Protein AF-A0A543KM16-F1 (afdb_monomer)

Structure (mmCIF, N/CA/C/O backbone):
data_AF-A0A543KM16-F1
#
_entry.id   AF-A0A543KM16-F1
#
loop_
_atom_site.group_PDB
_atom_site.id
_atom_site.type_symbol
_atom_site.label_atom_id
_atom_site.label_alt_id
_atom_site.label_comp_id
_atom_site.label_asym_id
_atom_site.label_entity_id
_atom_site.label_seq_id
_atom_site.pdbx_PDB_ins_code
_atom_site.Cartn_x
_atom_site.Cartn_y
_atom_site.Cartn_z
_atom_site.occupancy
_atom_site.B_iso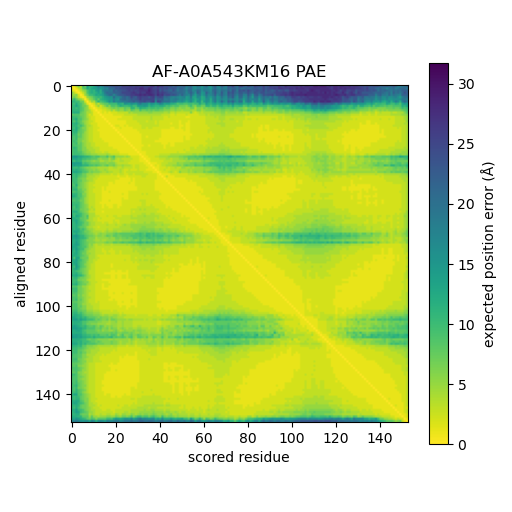_or_equiv
_atom_site.auth_seq_id
_atom_site.auth_comp_id
_atom_site.auth_asym_id
_atom_site.auth_atom_id
_atom_site.pdbx_PDB_mod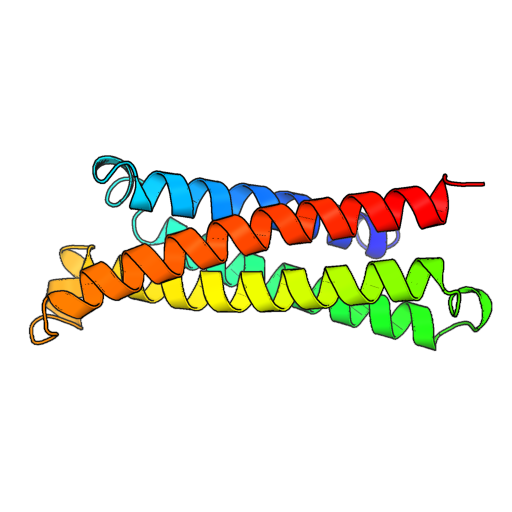el_num
ATOM 1 N N . MET A 1 1 ? 6.506 -21.273 -16.617 1.00 45.53 1 MET A N 1
ATOM 2 C CA . MET A 1 1 ? 5.262 -21.222 -17.417 1.00 45.53 1 MET A CA 1
ATOM 3 C C . MET A 1 1 ? 4.123 -21.792 -16.592 1.00 45.53 1 MET A C 1
ATOM 5 O O . MET A 1 1 ? 4.341 -22.779 -15.901 1.00 45.53 1 MET A O 1
ATOM 9 N N . VAL A 1 2 ? 2.937 -21.194 -16.660 1.00 41.19 2 VAL A N 1
ATOM 10 C CA . VAL A 1 2 ? 1.682 -21.761 -16.137 1.00 41.19 2 VAL A CA 1
ATOM 11 C C . VAL A 1 2 ? 0.722 -21.779 -17.317 1.00 41.19 2 VAL A C 1
ATOM 13 O O . VAL A 1 2 ? 0.569 -20.762 -17.986 1.00 41.19 2 VAL A O 1
ATOM 16 N N . MET A 1 3 ? 0.133 -22.938 -17.619 1.00 47.94 3 MET A N 1
ATOM 17 C CA . MET A 1 3 ? -0.806 -23.101 -18.741 1.00 47.94 3 MET A CA 1
ATOM 18 C C . MET A 1 3 ? -0.271 -22.620 -20.109 1.00 47.94 3 MET A C 1
ATOM 20 O O . MET A 1 3 ? -1.010 -22.048 -20.900 1.00 47.94 3 MET A O 1
ATOM 24 N N . GLY A 1 4 ? 1.020 -22.826 -20.396 1.00 41.28 4 GLY A N 1
ATOM 25 C CA . GLY A 1 4 ? 1.603 -22.505 -21.711 1.00 41.28 4 GLY A CA 1
ATOM 26 C C . GLY A 1 4 ? 1.819 -21.014 -22.000 1.00 41.28 4 GLY A C 1
ATOM 27 O O . GLY A 1 4 ? 2.305 -20.679 -23.075 1.00 41.28 4 GLY A O 1
ATOM 28 N N . LEU A 1 5 ? 1.522 -20.126 -21.047 1.00 45.97 5 LEU A N 1
ATOM 29 C CA . LEU A 1 5 ? 1.904 -18.717 -21.110 1.00 45.97 5 LEU A CA 1
ATOM 30 C C . LEU A 1 5 ? 3.227 -18.504 -20.352 1.00 45.97 5 LEU A C 1
ATOM 32 O O . LEU A 1 5 ? 3.486 -19.206 -19.352 1.00 45.97 5 LEU A O 1
ATOM 36 N N . PRO A 1 6 ? 4.079 -17.544 -20.777 1.00 58.31 6 PRO A N 1
ATOM 37 C CA . PRO A 1 6 ? 5.184 -17.094 -19.940 1.00 58.31 6 PRO A CA 1
ATOM 38 C C . PRO A 1 6 ? 4.599 -16.751 -18.567 1.00 58.31 6 PRO A C 1
ATOM 40 O O . PRO A 1 6 ? 3.492 -16.233 -18.475 1.00 58.31 6 PRO A O 1
ATOM 43 N N . LEU A 1 7 ? 5.284 -17.084 -17.473 1.00 57.28 7 LEU A N 1
ATOM 44 C CA . LEU A 1 7 ? 4.751 -16.793 -16.130 1.00 57.28 7 LEU A CA 1
ATOM 45 C C . LEU A 1 7 ? 4.510 -15.277 -15.937 1.00 57.28 7 LEU A C 1
ATOM 47 O O . LEU A 1 7 ? 3.671 -14.858 -15.142 1.00 57.28 7 LEU A O 1
ATOM 51 N N . HIS A 1 8 ? 5.258 -14.488 -16.713 1.00 62.94 8 HIS A N 1
ATOM 52 C CA . HIS A 1 8 ? 5.454 -13.056 -16.590 1.00 62.94 8 HIS A CA 1
ATOM 53 C C . HIS A 1 8 ? 4.174 -12.211 -16.773 1.00 62.94 8 HIS A C 1
ATOM 55 O O . HIS A 1 8 ? 3.872 -11.437 -15.868 1.00 62.94 8 HIS A O 1
ATOM 61 N N . PRO A 1 9 ? 3.326 -12.368 -17.819 1.00 68.12 9 PRO A N 1
ATOM 62 C CA . PRO A 1 9 ? 2.122 -11.549 -17.942 1.00 68.12 9 PRO A CA 1
ATOM 63 C C . PRO A 1 9 ? 1.127 -11.819 -16.816 1.00 68.12 9 PRO A C 1
ATOM 65 O O . PRO A 1 9 ? 0.522 -10.885 -16.304 1.00 68.12 9 PRO A O 1
ATOM 68 N N . LEU A 1 10 ? 0.960 -13.075 -16.396 1.00 70.44 10 LEU A N 1
ATOM 69 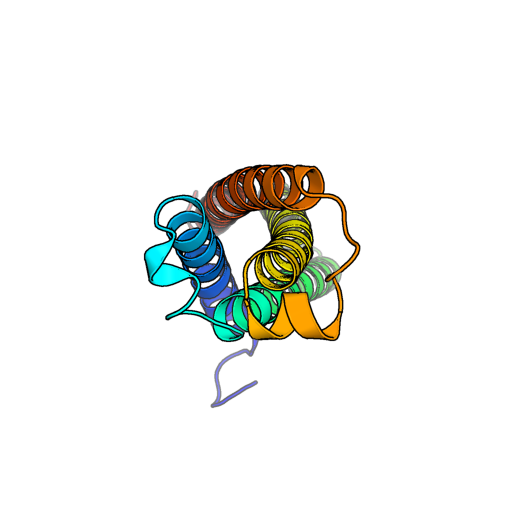C CA . LEU A 1 10 ? -0.040 -13.411 -15.383 1.00 70.44 10 LEU A CA 1
ATOM 70 C C . LEU A 1 10 ? 0.338 -12.849 -14.003 1.00 70.44 10 LEU A C 1
ATOM 72 O O . LEU A 1 10 ? -0.537 -12.353 -13.294 1.00 70.44 10 LEU A O 1
ATOM 76 N N . ALA A 1 11 ? 1.632 -12.864 -13.660 1.00 75.06 11 ALA A N 1
ATOM 77 C CA . ALA A 1 11 ? 2.149 -12.238 -12.445 1.00 75.06 11 ALA A CA 1
ATOM 78 C C . ALA A 1 11 ? 1.882 -10.724 -12.435 1.00 75.06 11 ALA A C 1
ATOM 80 O O . ALA A 1 11 ? 1.304 -10.215 -11.477 1.00 75.06 11 ALA A O 1
ATOM 81 N N . VAL A 1 12 ? 2.188 -10.031 -13.537 1.00 81.38 12 VAL A N 1
ATOM 82 C CA . VAL A 1 12 ? 1.976 -8.580 -13.666 1.00 81.38 12 VAL A CA 1
ATOM 83 C C . VAL A 1 12 ? 0.489 -8.211 -13.619 1.00 81.38 12 VAL A C 1
ATOM 85 O O . VAL A 1 12 ? 0.106 -7.298 -12.891 1.00 81.38 12 VAL A O 1
ATOM 88 N N . HIS A 1 13 ? -0.386 -8.939 -14.323 1.00 86.81 13 HIS A N 1
ATOM 89 C CA . HIS A 1 13 ? -1.831 -8.670 -14.280 1.00 86.81 13 HIS A CA 1
ATOM 90 C C . HIS A 1 13 ? -2.399 -8.869 -12.873 1.00 86.81 13 HIS A C 1
ATOM 92 O O . HIS A 1 13 ? -3.222 -8.074 -12.415 1.00 86.81 13 HIS A O 1
ATOM 98 N N . PHE A 1 14 ? -1.951 -9.914 -12.172 1.00 90.31 14 PHE A N 1
ATOM 99 C CA . PHE A 1 14 ? -2.372 -10.151 -10.799 1.00 90.31 14 PHE A CA 1
ATOM 100 C C . PHE A 1 14 ? -1.853 -9.064 -9.849 1.00 90.31 14 PHE A C 1
ATOM 102 O O . PHE A 1 14 ? -2.612 -8.598 -9.000 1.00 90.31 14 PHE A O 1
ATOM 109 N N . ALA A 1 15 ? -0.611 -8.608 -10.035 1.00 93.25 15 ALA A N 1
ATOM 110 C CA . ALA A 1 15 ? -0.010 -7.514 -9.279 1.00 93.25 15 ALA A CA 1
ATOM 111 C C . ALA A 1 15 ? -0.780 -6.201 -9.444 1.00 93.25 15 ALA A C 1
ATOM 113 O O . ALA A 1 15 ? -1.148 -5.579 -8.448 1.00 93.25 15 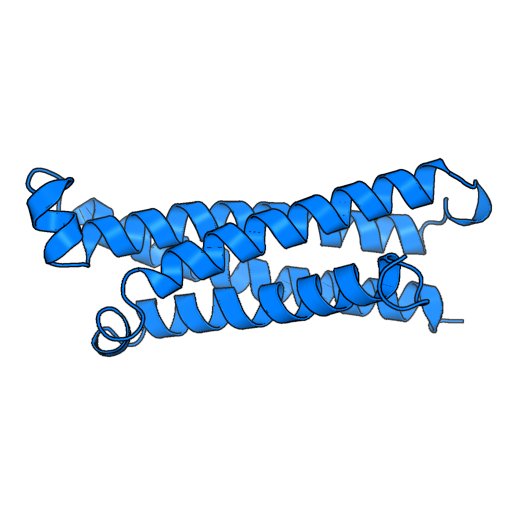ALA A O 1
ATOM 114 N N . VAL A 1 16 ? -1.112 -5.819 -10.680 1.00 94.38 16 VAL A N 1
ATOM 115 C CA . VAL A 1 16 ? -1.919 -4.618 -10.941 1.00 94.38 16 VAL A CA 1
ATOM 116 C C . VAL A 1 16 ? -3.316 -4.766 -10.336 1.00 94.38 16 VAL A C 1
ATOM 118 O O . VAL A 1 16 ? -3.793 -3.855 -9.663 1.00 94.38 16 VAL A O 1
ATOM 121 N N . ALA A 1 17 ? -3.971 -5.919 -10.500 1.00 96.62 17 ALA A N 1
ATOM 122 C CA . ALA A 1 17 ? -5.301 -6.146 -9.939 1.00 96.62 17 ALA A CA 1
ATOM 123 C C . ALA A 1 17 ? -5.306 -6.044 -8.404 1.00 96.62 17 ALA A C 1
ATOM 125 O O . ALA A 1 17 ? -6.133 -5.329 -7.831 1.00 96.62 17 ALA A O 1
ATOM 126 N N . VAL A 1 18 ? -4.374 -6.714 -7.721 1.00 96.38 18 VAL A N 1
ATOM 127 C CA . VAL A 1 18 ? -4.303 -6.683 -6.254 1.00 96.38 18 VAL A CA 1
ATOM 128 C C . VAL A 1 18 ? -3.842 -5.319 -5.733 1.00 96.38 18 VAL A C 1
ATOM 130 O O . VAL A 1 18 ? -4.386 -4.847 -4.733 1.00 96.38 18 VAL A O 1
ATOM 133 N N . GLY A 1 19 ? -2.933 -4.649 -6.451 1.00 97.38 19 GLY A N 1
ATOM 134 C CA . GLY A 1 19 ? -2.480 -3.281 -6.186 1.00 97.38 19 GLY A CA 1
ATOM 135 C C . GLY A 1 19 ? -3.584 -2.228 -6.311 1.00 97.38 19 GLY A C 1
ATOM 136 O O . GLY A 1 19 ? -3.460 -1.155 -5.734 1.00 97.38 19 GLY A O 1
ATOM 137 N N . MET A 1 20 ? -4.703 -2.544 -6.973 1.00 98.19 20 MET A N 1
ATOM 138 C CA . MET A 1 20 ? -5.906 -1.700 -6.993 1.00 98.19 20 MET A CA 1
ATOM 139 C C . MET A 1 20 ? -6.948 -2.138 -5.957 1.00 98.19 20 MET A C 1
ATOM 141 O O . MET A 1 20 ? -7.485 -1.319 -5.210 1.00 98.19 20 MET A O 1
ATOM 145 N N . VAL A 1 21 ? -7.246 -3.436 -5.879 1.00 98.38 21 VAL A N 1
ATOM 146 C CA . VAL A 1 21 ? -8.353 -3.947 -5.054 1.00 98.38 21 VAL A CA 1
ATOM 147 C C . VAL A 1 21 ? -8.044 -3.858 -3.557 1.00 98.38 21 VAL A C 1
ATOM 149 O O . VAL A 1 21 ? -8.907 -3.440 -2.782 1.00 98.38 21 VAL A O 1
ATOM 152 N N . ALA A 1 22 ? -6.827 -4.212 -3.130 1.00 98.25 22 ALA A N 1
ATOM 153 C CA . ALA A 1 22 ? -6.442 -4.188 -1.718 1.00 98.25 22 ALA A CA 1
ATOM 154 C C . ALA A 1 22 ? -6.510 -2.778 -1.093 1.00 98.25 22 ALA A C 1
ATOM 156 O O . ALA A 1 22 ? -7.177 -2.627 -0.062 1.00 98.25 22 ALA A O 1
ATOM 157 N N . PRO A 1 23 ? -5.903 -1.727 -1.682 1.00 98.62 23 PRO A N 1
ATOM 158 C CA . PRO A 1 23 ? -6.011 -0.381 -1.125 1.00 98.62 23 PRO A CA 1
ATOM 159 C C . PRO A 1 23 ? -7.423 0.206 -1.207 1.00 9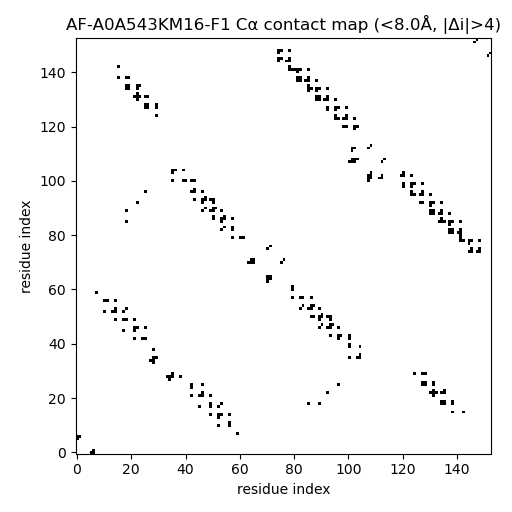8.62 23 PRO A C 1
ATOM 161 O O . PRO A 1 23 ? -7.828 0.903 -0.278 1.00 98.62 23 PRO A O 1
ATOM 164 N N . VAL A 1 24 ? -8.221 -0.103 -2.237 1.00 98.62 24 VAL A N 1
ATOM 165 C CA . VAL A 1 24 ? -9.636 0.316 -2.272 1.00 98.62 24 VAL A CA 1
ATOM 166 C C . VAL A 1 24 ? -10.416 -0.317 -1.122 1.00 98.62 24 VAL A C 1
ATOM 168 O O . VAL A 1 24 ? -11.131 0.385 -0.407 1.00 98.62 24 VAL A O 1
ATOM 171 N N . ALA A 1 25 ? -10.248 -1.620 -0.882 1.00 98.12 25 ALA A N 1
ATOM 172 C CA . ALA A 1 25 ? -10.878 -2.295 0.251 1.00 98.12 25 ALA A CA 1
ATOM 173 C C . ALA A 1 25 ? -10.436 -1.686 1.594 1.00 98.12 25 ALA A C 1
ATOM 175 O O . ALA A 1 25 ? -11.264 -1.488 2.487 1.00 98.12 25 ALA A O 1
ATOM 176 N N . ALA A 1 26 ? -9.154 -1.334 1.723 1.00 98.19 26 ALA A N 1
ATOM 177 C CA . ALA A 1 26 ? -8.615 -0.663 2.900 1.00 98.19 26 ALA A CA 1
ATOM 178 C C . ALA A 1 26 ? -9.222 0.736 3.105 1.00 98.19 26 ALA A C 1
ATOM 180 O O . ALA A 1 26 ? -9.653 1.054 4.214 1.00 98.19 26 ALA A O 1
ATOM 181 N N . LEU A 1 27 ? -9.344 1.546 2.048 1.00 98.25 27 LEU A N 1
ATOM 182 C CA . LEU A 1 27 ? -10.001 2.857 2.105 1.00 98.25 27 LEU A CA 1
ATOM 183 C C . LEU A 1 27 ? -11.472 2.737 2.489 1.00 98.25 27 LEU A C 1
ATOM 185 O O . LEU A 1 27 ? -11.935 3.454 3.374 1.00 98.25 27 LEU A O 1
ATOM 189 N N . VAL A 1 28 ? -12.198 1.791 1.890 1.00 97.62 28 VAL A N 1
ATOM 190 C CA . VAL A 1 28 ? -13.589 1.501 2.255 1.00 97.62 28 VAL A CA 1
ATOM 191 C C . VAL A 1 28 ? -13.688 1.128 3.734 1.00 97.62 28 VAL A C 1
ATOM 193 O O . VAL A 1 28 ? -14.560 1.639 4.432 1.00 97.62 28 VAL A O 1
ATOM 196 N N . ALA A 1 29 ? -12.777 0.303 4.251 1.00 96.25 29 ALA A N 1
ATOM 197 C CA . ALA A 1 29 ? -12.756 -0.060 5.665 1.00 96.25 29 ALA A CA 1
ATOM 198 C C . ALA A 1 29 ? -12.448 1.132 6.585 1.00 96.25 29 ALA A C 1
ATOM 200 O O . ALA A 1 29 ? -13.018 1.227 7.676 1.00 96.25 29 ALA A O 1
ATOM 201 N N . VAL A 1 30 ? -11.570 2.052 6.174 1.00 96.19 30 VAL A N 1
ATOM 202 C CA . VAL A 1 30 ? -11.277 3.274 6.936 1.00 96.19 30 VAL A C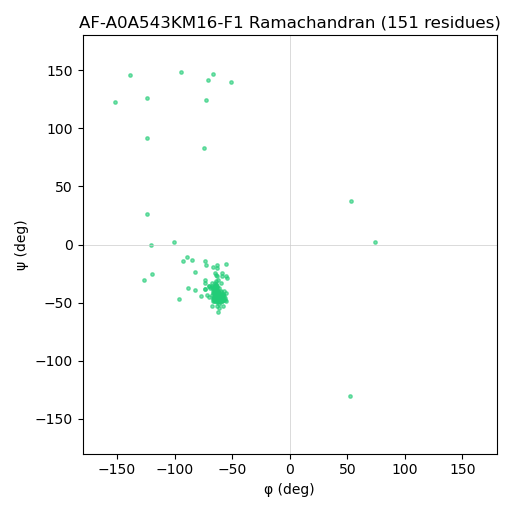A 1
ATOM 203 C C . VAL A 1 30 ? -12.499 4.192 6.960 1.00 96.19 30 VAL A C 1
ATOM 205 O O . VAL A 1 30 ? -12.947 4.547 8.052 1.00 96.19 30 VAL A O 1
ATOM 208 N N . LEU A 1 31 ? -13.058 4.512 5.791 1.00 96.44 31 LEU A N 1
ATOM 209 C CA . LEU A 1 31 ? -14.132 5.495 5.608 1.00 96.44 31 LEU A CA 1
ATOM 210 C C . LEU A 1 31 ? -15.498 4.995 6.090 1.00 96.44 31 LEU A C 1
ATOM 212 O O . LEU A 1 31 ? -16.312 5.782 6.567 1.00 96.44 31 LEU A O 1
ATOM 216 N N . LEU A 1 32 ? -15.766 3.692 5.974 1.00 95.62 32 LEU A N 1
ATOM 217 C CA . LEU A 1 32 ? -17.072 3.096 6.243 1.00 95.62 32 LEU A CA 1
ATOM 218 C C . LEU A 1 32 ? -16.940 1.977 7.294 1.00 95.62 32 LEU A C 1
ATOM 220 O O . LEU A 1 32 ? -16.774 0.805 6.943 1.00 95.62 32 LEU A O 1
ATOM 224 N N . PRO A 1 33 ? -17.094 2.290 8.599 1.00 87.50 33 PRO A N 1
ATOM 225 C CA . PRO A 1 33 ? -16.887 1.334 9.691 1.00 87.50 33 PRO A CA 1
ATOM 226 C C . PRO A 1 33 ? -17.709 0.045 9.573 1.00 87.50 33 PRO A C 1
ATOM 228 O O . PRO A 1 33 ? -17.253 -1.014 10.001 1.00 87.50 33 PRO A O 1
ATOM 231 N N . ARG A 1 34 ? -18.889 0.114 8.938 1.00 91.38 34 ARG A N 1
ATOM 232 C CA . ARG A 1 34 ? -19.761 -1.043 8.675 1.00 91.38 34 ARG A CA 1
ATOM 233 C C . ARG A 1 34 ? -19.097 -2.143 7.842 1.00 91.38 34 ARG A C 1
ATOM 235 O O . ARG A 1 34 ? -19.466 -3.302 7.975 1.00 91.38 34 ARG A O 1
ATOM 242 N N . PHE A 1 35 ? -18.123 -1.803 6.997 1.00 91.00 35 PHE A N 1
ATOM 243 C CA . PHE A 1 35 ? -17.413 -2.784 6.174 1.00 91.00 35 PHE A CA 1
ATOM 244 C C . PHE A 1 35 ? -16.250 -3.452 6.907 1.00 91.00 35 PHE A C 1
ATOM 246 O O . PHE A 1 35 ? -15.782 -4.491 6.454 1.00 91.00 35 PHE A O 1
ATOM 253 N N . ARG A 1 36 ? -15.809 -2.931 8.061 1.00 89.81 36 ARG A N 1
ATOM 254 C CA . ARG A 1 36 ? -14.720 -3.543 8.846 1.00 89.81 36 ARG A CA 1
ATOM 255 C C . ARG A 1 36 ? -15.098 -4.935 9.346 1.00 89.81 36 ARG A C 1
ATOM 257 O O . ARG A 1 36 ? -14.275 -5.843 9.325 1.00 89.81 36 ARG A O 1
ATOM 264 N N . THR A 1 37 ? -16.345 -5.109 9.779 1.00 85.44 37 THR A N 1
ATOM 265 C CA . THR A 1 37 ? -16.873 -6.403 10.233 1.00 85.44 37 THR A CA 1
ATOM 266 C C . THR A 1 37 ? -17.133 -7.353 9.071 1.00 85.44 37 THR A C 1
ATOM 268 O O . THR A 1 37 ? -16.841 -8.536 9.204 1.00 85.44 37 THR A O 1
ATOM 271 N N . TRP A 1 38 ? -17.634 -6.841 7.941 1.00 90.94 38 TRP A N 1
ATOM 272 C CA . TRP A 1 38 ? -17.886 -7.640 6.739 1.00 90.94 38 TRP A CA 1
ATOM 273 C C . TRP A 1 38 ? -16.591 -8.162 6.105 1.00 90.94 38 TRP A C 1
ATOM 275 O O . TRP A 1 38 ? -16.491 -9.348 5.813 1.00 90.94 38 TRP A O 1
ATOM 285 N N . LEU A 1 39 ? -15.576 -7.302 5.959 1.00 91.44 39 LEU A N 1
ATOM 286 C CA . LEU A 1 39 ? -14.256 -7.700 5.465 1.00 91.44 39 LEU A CA 1
ATOM 287 C C . LEU A 1 39 ? -13.505 -8.567 6.483 1.00 91.44 39 LEU A C 1
ATOM 289 O O . LEU A 1 39 ? -12.785 -9.486 6.098 1.00 91.44 39 LEU A O 1
ATOM 293 N N . GLY A 1 40 ? -13.660 -8.288 7.781 1.00 92.38 40 GLY A N 1
ATOM 294 C CA . GLY A 1 40 ? -13.092 -9.092 8.859 1.00 92.38 40 GLY A CA 1
ATOM 295 C C . GLY A 1 40 ? -11.588 -9.330 8.692 1.00 92.38 40 GLY A C 1
ATOM 296 O O . GLY A 1 40 ? -10.822 -8.396 8.467 1.00 92.38 40 GLY A O 1
ATOM 297 N N . TRP A 1 41 ? -11.162 -10.591 8.815 1.00 95.44 41 TRP A N 1
ATOM 298 C CA . TRP A 1 41 ? -9.769 -11.007 8.591 1.00 95.44 41 TRP A CA 1
ATOM 299 C C . TRP A 1 41 ? -9.372 -11.019 7.103 1.00 95.44 41 TRP A C 1
ATOM 301 O O . TRP A 1 41 ? -8.185 -11.059 6.788 1.00 95.44 41 TRP A O 1
ATOM 311 N N . GLY A 1 42 ? -10.345 -10.944 6.190 1.00 97.12 42 GLY A N 1
ATOM 312 C CA . GLY A 1 42 ? -10.111 -10.902 4.750 1.00 97.12 42 GLY A CA 1
ATOM 313 C C . GLY A 1 42 ? -9.373 -9.639 4.306 1.00 97.12 42 GLY A C 1
ATOM 314 O O . GLY A 1 42 ? -8.539 -9.724 3.415 1.00 97.12 42 GLY A O 1
ATOM 315 N N . LEU A 1 43 ? -9.596 -8.490 4.961 1.00 96.88 43 LEU A N 1
ATOM 316 C CA . LEU A 1 43 ? -8.862 -7.254 4.656 1.00 96.88 43 LEU A CA 1
ATOM 317 C C . LEU A 1 43 ? -7.346 -7.380 4.899 1.00 96.88 43 LEU A C 1
ATOM 319 O O . LEU A 1 43 ? -6.588 -7.162 3.954 1.00 96.88 43 LEU A O 1
ATOM 323 N N . PRO A 1 44 ? -6.867 -7.716 6.116 1.00 97.88 44 PRO A N 1
ATOM 324 C CA . PRO A 1 44 ? -5.433 -7.865 6.335 1.00 97.88 44 PRO A CA 1
ATOM 325 C C . PRO A 1 44 ? -4.838 -9.016 5.516 1.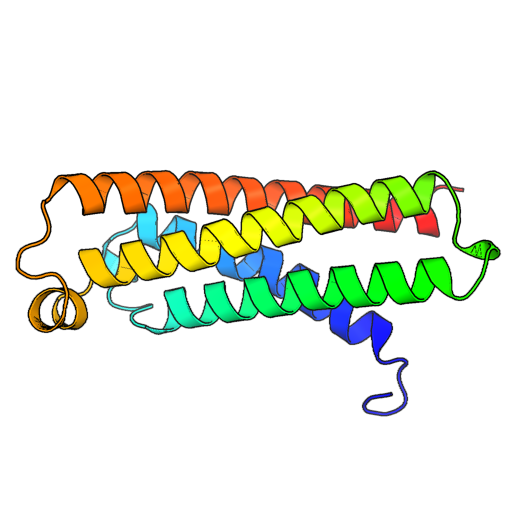00 97.88 44 PRO A C 1
ATOM 327 O O . PRO A 1 44 ? -3.724 -8.875 5.026 1.00 97.88 44 PRO A O 1
ATOM 330 N N . ALA A 1 45 ? -5.571 -10.114 5.297 1.00 98.19 45 ALA A N 1
ATOM 331 C CA . ALA A 1 45 ? -5.102 -11.198 4.432 1.00 98.19 45 ALA A CA 1
ATOM 332 C C . ALA A 1 45 ? -4.905 -10.738 2.978 1.00 98.19 45 ALA A C 1
ATOM 334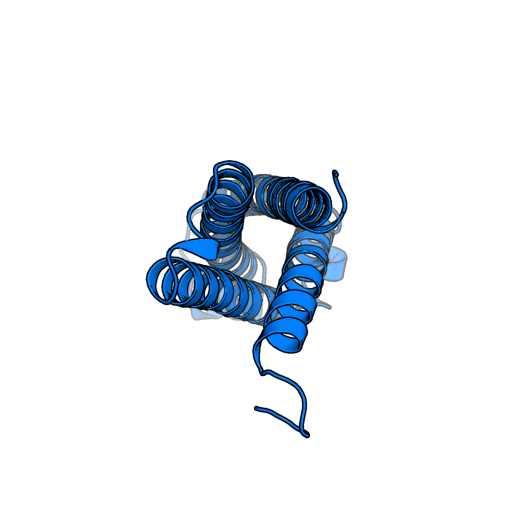 O O . ALA A 1 45 ? -3.866 -11.018 2.385 1.00 98.19 45 ALA A O 1
ATOM 335 N N . LEU A 1 46 ? -5.863 -9.988 2.426 1.00 98.25 46 LEU A N 1
ATOM 336 C CA . LEU A 1 46 ? -5.776 -9.413 1.084 1.00 98.25 46 LEU A CA 1
ATOM 337 C C . LEU A 1 46 ? -4.613 -8.422 0.967 1.00 98.25 46 LEU A C 1
ATOM 339 O O . LEU A 1 46 ? -3.880 -8.464 -0.014 1.00 98.25 46 LEU A O 1
ATOM 343 N N . ALA A 1 47 ? -4.423 -7.552 1.962 1.00 98.44 47 ALA A N 1
ATOM 344 C CA . ALA A 1 47 ? -3.335 -6.579 1.954 1.00 98.44 47 ALA A CA 1
ATOM 345 C C . ALA A 1 47 ? -1.955 -7.255 2.040 1.00 98.44 47 ALA A C 1
ATOM 347 O O . ALA A 1 47 ? -1.051 -6.893 1.292 1.00 98.44 47 ALA A O 1
ATOM 348 N N . VAL A 1 48 ? -1.803 -8.279 2.891 1.00 98.69 48 VAL A N 1
ATOM 349 C CA . VAL A 1 48 ? -0.570 -9.082 2.988 1.00 98.69 48 VAL A CA 1
ATOM 350 C C . VAL A 1 48 ? -0.293 -9.830 1.688 1.00 98.69 48 VAL A C 1
ATOM 352 O O . VAL A 1 48 ? 0.832 -9.794 1.196 1.00 98.69 48 VAL A O 1
ATOM 355 N N . LEU A 1 49 ? -1.311 -10.462 1.098 1.00 97.81 49 LEU A N 1
ATOM 356 C CA . LEU A 1 49 ? -1.174 -11.109 -0.205 1.00 97.81 49 LEU A CA 1
ATOM 357 C C . LEU A 1 49 ? -0.752 -10.097 -1.277 1.00 97.81 49 LEU A C 1
ATOM 359 O O . LEU A 1 49 ? 0.162 -10.376 -2.045 1.00 97.81 49 LEU A O 1
ATOM 363 N N . GLY A 1 50 ? -1.372 -8.915 -1.293 1.00 97.56 50 GLY A N 1
ATOM 364 C CA . GLY A 1 50 ? -1.018 -7.831 -2.204 1.00 97.56 50 GLY A CA 1
ATOM 365 C C . GLY A 1 50 ? 0.439 -7.402 -2.072 1.00 97.56 50 GLY A C 1
ATOM 366 O O . GLY A 1 50 ? 1.140 -7.341 -3.075 1.00 97.56 50 GLY A O 1
ATOM 367 N N . ALA A 1 51 ? 0.927 -7.192 -0.848 1.00 98.44 51 ALA A N 1
ATOM 368 C CA . ALA A 1 51 ? 2.330 -6.858 -0.605 1.00 98.44 51 ALA A CA 1
ATOM 369 C C . ALA A 1 51 ? 3.290 -7.933 -1.134 1.00 98.44 51 ALA A C 1
ATOM 371 O O . ALA A 1 51 ? 4.264 -7.605 -1.808 1.00 98.44 51 ALA A O 1
ATOM 372 N N . ILE A 1 52 ? 2.996 -9.213 -0.876 1.00 97.75 52 ILE A N 1
ATOM 373 C CA . ILE A 1 52 ? 3.810 -10.335 -1.363 1.00 97.75 52 ILE A CA 1
ATOM 374 C C . ILE A 1 52 ? 3.851 -10.337 -2.892 1.00 97.75 52 ILE A C 1
ATOM 376 O O . ILE A 1 52 ? 4.926 -10.405 -3.477 1.00 97.75 52 ILE A O 1
ATOM 380 N N . VAL A 1 53 ? 2.692 -10.236 -3.543 1.00 96.06 53 VAL A N 1
ATOM 381 C CA . VAL A 1 53 ? 2.588 -10.269 -5.008 1.00 96.06 53 VAL A CA 1
ATOM 382 C C . VAL A 1 53 ? 3.321 -9.090 -5.641 1.00 96.06 53 VAL A C 1
ATOM 384 O O . VAL A 1 53 ? 4.075 -9.294 -6.590 1.00 96.06 53 VAL A O 1
ATOM 387 N N . LEU A 1 54 ? 3.140 -7.874 -5.116 1.00 96.44 54 LEU A N 1
ATOM 388 C CA . LEU A 1 54 ? 3.818 -6.683 -5.630 1.00 96.44 54 LEU A CA 1
ATOM 389 C C . LEU A 1 54 ? 5.341 -6.820 -5.504 1.00 96.44 54 LEU A C 1
ATOM 391 O O . LEU A 1 54 ? 6.048 -6.613 -6.484 1.00 96.44 54 LEU A O 1
ATOM 395 N N . ARG A 1 55 ? 5.856 -7.245 -4.342 1.00 97.19 55 ARG A N 1
ATOM 396 C CA . ARG A 1 55 ? 7.304 -7.429 -4.136 1.00 97.19 55 ARG A CA 1
ATOM 397 C C . ARG A 1 55 ? 7.891 -8.549 -4.991 1.00 97.19 55 ARG A C 1
ATOM 399 O O . ARG A 1 55 ? 8.971 -8.370 -5.534 1.00 97.19 55 ARG A O 1
ATOM 406 N N . LEU A 1 56 ? 7.180 -9.666 -5.155 1.00 94.56 56 LEU A N 1
ATOM 407 C CA . LEU A 1 56 ? 7.609 -10.729 -6.068 1.00 94.56 56 LEU A CA 1
ATOM 408 C C . LEU A 1 56 ? 7.651 -10.247 -7.519 1.00 94.56 56 LEU A C 1
ATOM 410 O O . LEU A 1 56 ? 8.544 -10.637 -8.258 1.00 94.56 56 LEU A O 1
ATOM 414 N N . THR A 1 57 ? 6.706 -9.395 -7.919 1.00 92.62 57 THR A N 1
ATOM 415 C CA . THR A 1 57 ? 6.670 -8.838 -9.278 1.00 92.62 57 THR A CA 1
ATOM 416 C C . THR A 1 57 ? 7.862 -7.925 -9.534 1.00 92.62 57 THR A C 1
ATOM 418 O O . THR A 1 57 ? 8.471 -8.055 -10.586 1.00 92.62 57 THR A O 1
ATOM 421 N N . VAL A 1 58 ? 8.240 -7.086 -8.560 1.00 93.75 58 VAL A N 1
ATOM 422 C CA . VAL A 1 58 ? 9.475 -6.282 -8.624 1.00 93.75 58 VAL A CA 1
ATOM 423 C C . VAL A 1 58 ? 10.689 -7.193 -8.785 1.00 93.75 58 VAL A C 1
ATOM 425 O O . VAL A 1 58 ? 11.394 -7.083 -9.773 1.00 93.75 58 VAL A O 1
ATOM 428 N N . SER A 1 59 ? 10.853 -8.196 -7.915 1.00 92.81 59 SER A N 1
ATOM 429 C CA . SER A 1 59 ? 11.999 -9.112 -8.009 1.00 92.81 59 SER A CA 1
ATOM 430 C C . SER A 1 59 ? 12.070 -9.883 -9.331 1.00 92.81 59 SER A C 1
ATOM 432 O O . SER A 1 59 ? 13.158 -10.201 -9.796 1.00 92.81 59 SER A O 1
ATOM 434 N N . PHE A 1 60 ? 10.928 -10.219 -9.937 1.00 88.88 60 PHE A N 1
ATOM 435 C CA . PHE A 1 60 ? 10.911 -10.831 -11.266 1.00 88.88 60 PHE A CA 1
ATOM 436 C C . PHE A 1 60 ? 11.238 -9.837 -12.384 1.00 88.88 60 PHE A C 1
ATOM 438 O O . PHE A 1 60 ? 11.801 -10.265 -13.388 1.00 88.88 60 PHE A O 1
ATOM 445 N N . GLY A 1 61 ? 10.889 -8.559 -12.213 1.00 89.06 61 GLY A N 1
ATOM 446 C CA . GLY A 1 61 ? 11.304 -7.469 -13.094 1.00 89.06 61 GLY A CA 1
ATOM 447 C C . GLY A 1 61 ? 12.817 -7.286 -13.066 1.00 89.06 61 GLY A C 1
ATOM 448 O O . GLY A 1 61 ? 13.442 -7.417 -14.110 1.00 89.06 61 GLY A O 1
ATOM 449 N N . ASP A 1 62 ? 13.399 -7.144 -11.873 1.00 90.00 62 ASP A N 1
ATOM 450 C CA . ASP A 1 62 ? 14.848 -6.988 -11.680 1.00 90.00 62 ASP A CA 1
ATOM 451 C C . ASP A 1 62 ? 15.621 -8.160 -12.313 1.00 90.00 62 ASP A C 1
ATOM 453 O O . ASP A 1 62 ? 16.565 -7.977 -13.073 1.00 90.00 62 ASP A O 1
ATOM 457 N N . MET A 1 63 ? 15.162 -9.399 -12.080 1.00 89.62 63 MET A N 1
ATOM 458 C CA . MET A 1 63 ? 15.764 -10.593 -12.687 1.00 89.62 63 MET A CA 1
ATOM 459 C C . MET A 1 63 ? 15.685 -10.612 -14.218 1.00 89.62 63 MET A C 1
ATOM 461 O O . MET A 1 63 ? 16.517 -11.257 -14.854 1.00 89.62 63 MET A O 1
ATOM 465 N N . LEU A 1 64 ? 14.653 -10.002 -14.808 1.00 87.06 64 LEU A N 1
ATOM 466 C CA . LEU A 1 64 ? 14.501 -9.912 -16.258 1.00 87.06 64 LEU A CA 1
ATOM 467 C C . LEU A 1 64 ? 15.427 -8.836 -16.827 1.00 87.06 64 LEU A C 1
ATOM 469 O O . LEU A 1 64 ? 16.100 -9.101 -17.820 1.00 87.06 64 LEU A O 1
ATOM 473 N N . GLU A 1 65 ? 15.481 -7.676 -16.180 1.00 87.69 65 GLU A N 1
ATOM 474 C CA . GLU A 1 65 ? 16.372 -6.566 -16.525 1.00 87.69 65 GLU A CA 1
ATOM 475 C C . GLU A 1 65 ? 17.841 -7.013 -16.509 1.00 87.69 65 GLU A C 1
ATOM 477 O O . GLU A 1 65 ? 18.546 -6.869 -17.506 1.00 87.69 65 GLU A O 1
ATOM 482 N N . ASP A 1 66 ? 18.254 -7.728 -15.459 1.00 89.44 66 ASP A N 1
ATOM 483 C CA . ASP A 1 66 ? 19.602 -8.295 -15.321 1.00 89.44 66 ASP A CA 1
ATOM 484 C C . ASP A 1 66 ? 19.922 -9.409 -16.340 1.00 89.44 66 ASP A C 1
ATOM 486 O O . ASP A 1 66 ? 21.087 -9.769 -16.538 1.00 89.44 66 ASP A O 1
ATOM 490 N N . SER A 1 67 ? 18.904 -10.024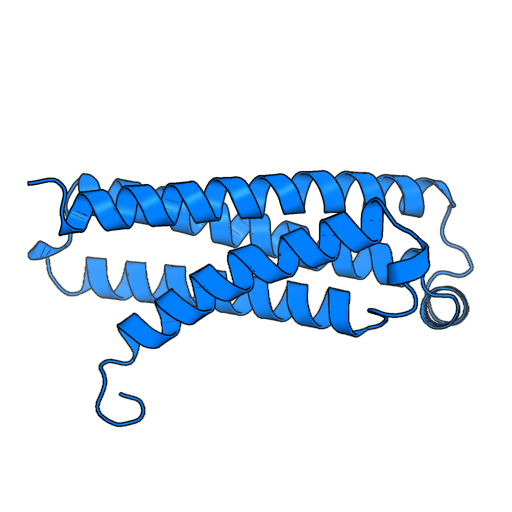 -16.955 1.00 89.25 67 SER A N 1
ATOM 491 C CA . SER A 1 67 ? 19.094 -11.200 -17.816 1.00 89.25 67 SER A CA 1
ATOM 492 C C . SER A 1 67 ? 19.523 -10.874 -19.245 1.00 89.25 67 SER A C 1
ATOM 494 O O . SER A 1 67 ? 20.117 -11.734 -19.904 1.00 89.25 67 SER A O 1
ATOM 496 N N . ASP A 1 68 ? 19.231 -9.667 -19.733 1.00 90.06 68 ASP A N 1
ATOM 497 C CA . ASP A 1 68 ? 19.545 -9.237 -21.096 1.00 90.06 68 ASP A CA 1
ATOM 498 C C . ASP A 1 68 ? 19.744 -7.708 -21.142 1.00 90.06 68 ASP A C 1
ATOM 500 O O . ASP A 1 68 ? 18.805 -6.972 -20.830 1.00 90.06 68 ASP A O 1
ATOM 504 N N . PRO A 1 69 ? 20.911 -7.208 -21.600 1.00 91.75 69 PRO A N 1
ATOM 505 C CA . PRO A 1 69 ? 21.165 -5.774 -21.770 1.00 91.75 69 PRO A CA 1
ATOM 506 C C . PRO A 1 69 ? 20.148 -5.042 -22.655 1.00 91.75 69 PRO A C 1
ATOM 508 O O . PRO A 1 69 ? 20.090 -3.819 -22.634 1.00 91.75 69 PRO A O 1
ATOM 511 N N . ALA A 1 70 ? 19.353 -5.754 -23.458 1.00 89.31 70 ALA A N 1
ATOM 512 C CA . ALA A 1 70 ? 18.259 -5.157 -24.218 1.00 89.31 70 ALA A CA 1
ATOM 513 C C . ALA A 1 70 ? 17.156 -4.542 -23.332 1.00 89.31 70 ALA A C 1
ATOM 515 O O . ALA A 1 70 ? 16.385 -3.720 -23.829 1.00 89.31 70 ALA A O 1
ATOM 516 N N . TYR A 1 71 ? 17.060 -4.940 -22.059 1.00 86.50 71 TYR A N 1
ATOM 517 C CA . TYR A 1 71 ? 16.100 -4.393 -21.099 1.00 86.50 71 TYR A CA 1
ATOM 518 C C . TYR A 1 71 ? 16.653 -3.224 -20.273 1.00 86.50 71 TYR A C 1
ATOM 520 O O . TYR A 1 71 ? 15.850 -2.493 -19.703 1.00 86.50 71 TYR A O 1
ATOM 528 N N . ASP A 1 72 ? 17.971 -2.998 -20.278 1.00 88.50 72 ASP A N 1
ATOM 529 C CA . ASP A 1 72 ? 18.643 -1.861 -19.628 1.00 88.50 72 ASP A CA 1
ATOM 530 C C . ASP A 1 72 ? 18.394 -0.580 -20.443 1.00 88.50 72 ASP A C 1
ATOM 532 O O . ASP A 1 72 ? 19.143 -0.203 -21.352 1.00 88.50 72 ASP A O 1
ATOM 536 N N . THR A 1 73 ? 17.237 0.039 -20.205 1.00 92.81 73 THR A N 1
ATOM 537 C CA . THR A 1 73 ? 16.798 1.241 -20.913 1.00 92.81 73 THR A CA 1
ATOM 538 C C . THR A 1 73 ? 16.156 2.218 -19.934 1.00 92.81 73 THR A C 1
ATOM 540 O O . THR A 1 73 ? 15.368 1.797 -19.090 1.00 92.81 73 THR A O 1
ATOM 543 N N . PRO A 1 74 ? 16.312 3.544 -20.127 1.00 94.56 74 PRO A N 1
ATOM 544 C CA . PRO A 1 74 ? 15.748 4.532 -19.201 1.00 94.56 74 PRO A CA 1
ATOM 545 C C . PRO A 1 74 ? 14.232 4.409 -18.968 1.00 94.56 74 PRO A C 1
ATOM 547 O O . PRO A 1 74 ? 13.712 4.824 -17.929 1.00 94.56 74 PRO A O 1
ATOM 550 N N . ALA A 1 75 ? 13.497 3.877 -19.951 1.00 94.00 75 ALA A N 1
ATOM 551 C CA . ALA A 1 75 ? 12.061 3.649 -19.842 1.00 94.00 75 ALA A CA 1
ATOM 552 C C . ALA A 1 75 ? 11.721 2.458 -18.926 1.00 94.00 75 ALA A C 1
ATOM 554 O O . ALA A 1 75 ? 10.750 2.542 -18.169 1.00 94.00 75 ALA A O 1
ATOM 555 N N . VAL A 1 76 ? 12.512 1.381 -18.983 1.00 92.69 76 VAL A N 1
ATOM 556 C CA . VAL A 1 76 ? 12.382 0.217 -18.094 1.00 92.69 76 VAL A CA 1
ATOM 557 C C . VAL A 1 76 ? 12.801 0.593 -16.676 1.00 92.69 76 VAL A C 1
ATOM 559 O O . VAL A 1 76 ? 12.004 0.362 -15.771 1.00 92.69 76 VAL A O 1
ATOM 562 N N . ASP A 1 77 ? 13.918 1.303 -16.493 1.00 94.31 77 ASP A N 1
ATOM 563 C CA . ASP A 1 77 ? 14.375 1.779 -15.176 1.00 94.31 77 ASP A CA 1
ATOM 564 C C . ASP A 1 77 ? 13.291 2.620 -14.495 1.00 94.31 77 ASP A C 1
ATOM 566 O O . ASP A 1 77 ? 12.902 2.382 -13.354 1.00 94.31 77 ASP A O 1
ATOM 570 N N . THR A 1 78 ? 12.705 3.567 -15.241 1.00 96.50 78 THR A N 1
ATOM 571 C CA . THR A 1 78 ? 11.614 4.407 -14.729 1.00 96.50 78 THR A CA 1
ATOM 572 C C . THR A 1 78 ? 10.413 3.556 -14.307 1.00 96.50 78 THR A C 1
ATOM 574 O O . THR A 1 78 ? 9.767 3.841 -13.299 1.00 96.50 78 THR A O 1
ATOM 577 N N . HIS A 1 79 ? 10.054 2.528 -15.079 1.00 95.31 79 HIS A N 1
ATOM 578 C CA . HIS A 1 79 ? 8.988 1.601 -14.699 1.00 95.31 79 HIS A CA 1
ATOM 579 C C . HIS A 1 79 ? 9.340 0.811 -13.431 1.00 95.31 79 HIS A C 1
ATOM 581 O O . HIS A 1 79 ? 8.492 0.712 -12.537 1.00 95.31 79 HIS A O 1
ATOM 587 N N . SER A 1 80 ? 10.571 0.307 -13.351 1.00 95.06 80 SER A N 1
ATOM 588 C CA . SER A 1 80 ? 11.099 -0.459 -12.225 1.00 95.06 80 SER A CA 1
ATOM 589 C C . SER A 1 80 ? 11.063 0.358 -10.930 1.00 95.06 80 SER A C 1
ATOM 591 O O . SER A 1 80 ? 10.442 -0.073 -9.955 1.00 95.06 80 SER A O 1
ATOM 593 N N . ASP A 1 81 ? 11.539 1.607 -10.958 1.00 97.44 81 ASP A N 1
ATOM 594 C CA . ASP A 1 81 ? 11.520 2.540 -9.822 1.00 97.44 81 ASP A CA 1
ATOM 595 C C . ASP A 1 81 ? 10.106 2.740 -9.249 1.00 97.44 81 ASP A C 1
ATOM 597 O O . ASP A 1 81 ? 9.863 2.640 -8.038 1.00 97.44 81 ASP A O 1
ATOM 601 N N . TRP A 1 82 ? 9.119 3.001 -10.115 1.00 98.12 82 TRP A N 1
ATOM 602 C CA . TRP A 1 82 ? 7.727 3.143 -9.676 1.00 98.12 82 TRP A CA 1
ATOM 603 C C . TRP A 1 82 ? 7.148 1.824 -9.158 1.00 98.12 82 TRP A C 1
ATOM 605 O O . TRP A 1 82 ? 6.364 1.835 -8.202 1.00 98.12 82 TRP A O 1
ATOM 615 N N . GLY A 1 83 ? 7.529 0.696 -9.761 1.00 96.94 83 GLY A N 1
ATOM 616 C CA . GLY A 1 83 ? 7.171 -0.644 -9.305 1.00 96.94 83 GLY A CA 1
ATOM 617 C C . GLY A 1 83 ? 7.698 -0.932 -7.900 1.00 96.94 83 GLY A C 1
ATOM 618 O O . GLY A 1 83 ? 6.945 -1.403 -7.039 1.00 96.94 83 GLY A O 1
ATOM 619 N N . GLU A 1 84 ? 8.952 -0.577 -7.622 1.00 98.06 84 GLU A N 1
ATOM 620 C CA . GLU A 1 84 ? 9.563 -0.726 -6.306 1.00 98.06 84 GLU A CA 1
ATOM 621 C C . GLU A 1 84 ? 8.827 0.116 -5.260 1.00 98.06 84 GLU A C 1
ATOM 623 O O . GLU A 1 84 ? 8.423 -0.401 -4.207 1.00 98.06 84 GLU A O 1
ATOM 628 N N . LEU A 1 85 ? 8.571 1.392 -5.566 1.00 98.62 85 LEU A N 1
ATOM 629 C CA . LEU A 1 85 ? 7.800 2.281 -4.699 1.00 98.62 85 LEU A CA 1
ATOM 630 C C . LEU A 1 85 ? 6.395 1.726 -4.430 1.00 98.62 85 LEU A C 1
ATOM 632 O O . LEU A 1 85 ? 5.941 1.746 -3.281 1.00 98.62 85 LEU A O 1
ATOM 636 N N . ALA A 1 86 ? 5.714 1.184 -5.444 1.00 98.25 86 ALA A N 1
ATOM 637 C CA . ALA A 1 86 ? 4.405 0.552 -5.287 1.00 98.25 86 ALA A CA 1
ATOM 638 C C . ALA A 1 86 ? 4.467 -0.678 -4.364 1.00 98.25 86 ALA A C 1
ATOM 640 O O . ALA A 1 86 ? 3.623 -0.826 -3.475 1.00 98.25 86 ALA A O 1
ATOM 641 N N . GLY A 1 87 ? 5.487 -1.529 -4.506 1.00 98.00 87 GLY A N 1
ATOM 642 C CA . GLY A 1 87 ? 5.715 -2.675 -3.621 1.00 98.00 87 GLY A CA 1
ATOM 643 C C . GLY A 1 87 ? 6.003 -2.270 -2.172 1.00 98.00 87 GLY A C 1
ATOM 644 O O . GLY A 1 87 ? 5.483 -2.886 -1.232 1.00 98.00 87 GLY A O 1
ATOM 645 N N . ASN A 1 88 ? 6.771 -1.200 -1.972 1.00 98.69 88 ASN A N 1
ATOM 646 C CA . ASN A 1 88 ? 7.060 -0.644 -0.650 1.00 98.69 88 ASN A CA 1
ATOM 647 C C . ASN A 1 88 ? 5.794 -0.065 -0.003 1.00 98.69 88 ASN A C 1
ATOM 649 O O . ASN A 1 88 ? 5.474 -0.399 1.142 1.00 98.69 88 ASN A O 1
ATOM 653 N N . ALA A 1 89 ? 5.011 0.720 -0.746 1.00 98.75 89 ALA A N 1
ATOM 654 C CA . ALA A 1 89 ? 3.728 1.242 -0.280 1.00 98.75 89 ALA A CA 1
ATOM 655 C C . ALA A 1 89 ? 2.728 0.121 0.050 1.00 98.75 89 ALA A C 1
ATOM 657 O O . ALA A 1 89 ? 2.090 0.164 1.105 1.00 98.75 89 ALA A O 1
ATOM 658 N N . GLY A 1 90 ? 2.657 -0.923 -0.782 1.00 98.62 90 GLY A N 1
ATOM 659 C CA . GLY A 1 90 ? 1.838 -2.110 -0.533 1.00 98.62 90 GLY A CA 1
ATOM 660 C C . GLY A 1 90 ? 2.245 -2.851 0.745 1.00 98.62 90 GLY A C 1
ATOM 661 O O . GLY A 1 90 ? 1.386 -3.296 1.507 1.00 98.62 90 GLY A O 1
ATOM 662 N N . THR A 1 91 ? 3.545 -2.917 1.044 1.00 98.75 91 THR A N 1
ATOM 663 C CA . THR A 1 91 ? 4.065 -3.502 2.292 1.00 98.75 91 THR A CA 1
ATOM 664 C C . THR A 1 91 ? 3.649 -2.683 3.514 1.00 98.75 91 THR A C 1
ATOM 666 O O . THR A 1 91 ? 3.164 -3.241 4.503 1.00 98.75 91 THR A O 1
ATOM 669 N N . VAL A 1 92 ? 3.757 -1.353 3.442 1.00 98.75 92 VAL A N 1
ATOM 670 C CA . VAL A 1 92 ? 3.268 -0.459 4.504 1.00 98.75 92 VAL A CA 1
ATOM 671 C C . VAL A 1 92 ? 1.758 -0.620 4.689 1.00 98.75 92 VAL A C 1
ATOM 673 O O . VAL A 1 92 ? 1.286 -0.717 5.824 1.00 98.75 92 VAL A O 1
ATOM 676 N N . LEU A 1 93 ? 0.998 -0.719 3.595 1.00 98.81 93 LEU A N 1
ATOM 677 C CA . LEU A 1 93 ? -0.442 -0.964 3.631 1.00 98.81 93 LEU A CA 1
ATOM 678 C C . LEU A 1 93 ? -0.775 -2.294 4.313 1.00 98.81 93 LEU A C 1
ATOM 680 O O . LEU A 1 93 ? -1.698 -2.330 5.123 1.00 98.81 93 LEU A O 1
ATOM 684 N N . ALA A 1 94 ? -0.035 -3.369 4.037 1.00 98.75 94 ALA A N 1
ATOM 685 C CA . ALA A 1 94 ? -0.240 -4.664 4.682 1.00 98.75 94 ALA A CA 1
ATOM 686 C C . ALA A 1 94 ? -0.090 -4.571 6.205 1.00 98.75 94 ALA A C 1
ATOM 688 O O . ALA A 1 94 ? -0.974 -5.009 6.946 1.00 98.75 94 ALA A O 1
ATOM 689 N N . VAL A 1 95 ? 0.983 -3.933 6.678 1.00 98.69 95 VAL A N 1
ATOM 690 C CA . VAL A 1 95 ? 1.211 -3.715 8.114 1.00 98.69 95 VAL A CA 1
ATOM 691 C C . VAL A 1 95 ? 0.103 -2.847 8.712 1.00 98.69 95 VAL A C 1
ATOM 693 O O . VAL A 1 95 ? -0.483 -3.207 9.736 1.00 98.69 95 VAL A O 1
ATOM 696 N N . ALA A 1 96 ? -0.239 -1.734 8.061 1.00 98.56 96 ALA A N 1
ATOM 697 C CA . ALA A 1 96 ? -1.276 -0.822 8.530 1.00 98.56 96 ALA A CA 1
ATOM 698 C C . ALA A 1 96 ? -2.660 -1.494 8.588 1.00 98.56 96 ALA A C 1
ATOM 700 O O . ALA A 1 96 ? -3.370 -1.339 9.581 1.00 98.56 96 ALA A O 1
ATOM 701 N N . ALA A 1 97 ? -3.013 -2.311 7.593 1.00 98.19 97 ALA A N 1
ATOM 702 C CA . ALA A 1 97 ? -4.268 -3.057 7.546 1.00 98.19 97 ALA A CA 1
ATOM 703 C C . ALA A 1 97 ? -4.355 -4.122 8.652 1.00 98.19 97 ALA A C 1
ATOM 705 O O . ALA A 1 97 ? -5.415 -4.290 9.263 1.00 98.19 97 ALA A O 1
ATOM 706 N N . VAL A 1 98 ? -3.247 -4.807 8.962 1.00 98.19 98 VAL A N 1
ATOM 707 C CA . VAL A 1 98 ? -3.163 -5.724 10.111 1.00 98.19 98 VAL A CA 1
ATOM 708 C C . VAL A 1 98 ? -3.386 -4.962 11.414 1.00 98.19 98 VAL A C 1
ATOM 710 O O . VAL A 1 98 ? -4.233 -5.363 12.212 1.00 98.19 98 VAL A O 1
ATOM 713 N N . LEU A 1 99 ? -2.701 -3.835 11.623 1.00 97.44 99 LEU A N 1
ATOM 714 C CA . LEU A 1 99 ? -2.876 -3.004 12.819 1.00 97.44 99 LEU A CA 1
ATOM 715 C C . LEU A 1 99 ? -4.301 -2.449 12.933 1.00 97.44 99 LEU A C 1
ATOM 717 O O . LEU A 1 99 ? -4.886 -2.452 14.020 1.00 97.44 99 LEU A O 1
ATOM 721 N N . LEU A 1 100 ? -4.894 -2.022 11.818 1.00 96.81 100 LEU A N 1
ATOM 722 C CA . LEU A 1 100 ? -6.274 -1.558 11.768 1.00 96.81 100 LEU A CA 1
ATOM 723 C C . LEU A 1 100 ? -7.228 -2.675 12.191 1.00 96.81 100 LEU A C 1
ATOM 725 O O . LEU A 1 100 ? -8.099 -2.456 13.033 1.00 96.81 100 LEU A O 1
ATOM 729 N N . TRP A 1 101 ? -7.055 -3.886 11.661 1.00 96.81 101 TRP A N 1
ATOM 730 C CA . TRP A 1 101 ? -7.880 -5.028 12.040 1.00 96.81 101 TRP A CA 1
ATOM 731 C C . TRP A 1 101 ? -7.697 -5.403 13.514 1.00 96.81 101 TRP A C 1
ATOM 733 O O . TRP A 1 101 ? -8.692 -5.550 14.225 1.00 96.81 101 TRP A O 1
ATOM 743 N N . LEU A 1 102 ? -6.457 -5.475 14.006 1.00 96.50 102 LEU A N 1
ATOM 744 C CA . LEU A 1 102 ? -6.151 -5.773 15.408 1.00 96.50 102 LEU A CA 1
ATOM 745 C C . LEU A 1 102 ? -6.827 -4.783 16.366 1.00 96.50 102 LEU A C 1
ATOM 747 O O . LEU A 1 102 ? -7.366 -5.191 17.391 1.00 96.50 102 LEU A O 1
ATOM 751 N N . THR A 1 103 ? -6.849 -3.497 16.009 1.00 95.00 103 THR A N 1
ATOM 752 C CA . THR A 1 103 ? -7.373 -2.415 16.858 1.00 95.00 103 THR A CA 1
ATOM 753 C C . THR A 1 103 ? -8.862 -2.125 16.687 1.00 95.00 103 THR A C 1
ATOM 755 O O . THR A 1 103 ? -9.424 -1.410 17.519 1.00 95.00 103 THR A O 1
ATOM 758 N N . THR A 1 104 ? -9.531 -2.678 15.668 1.00 94.06 104 THR A N 1
ATOM 759 C CA . THR A 1 104 ? -10.964 -2.426 15.401 1.00 94.06 104 THR A CA 1
ATOM 760 C C . THR A 1 104 ? -11.847 -3.673 15.438 1.00 94.06 104 THR A C 1
ATOM 762 O O . THR A 1 104 ? -13.031 -3.557 15.753 1.00 94.06 104 THR A O 1
ATOM 765 N N . SER A 1 105 ? -11.305 -4.868 15.188 1.00 93.12 105 SER A N 1
ATOM 766 C CA . SER A 1 105 ? -12.055 -6.126 15.264 1.00 93.12 105 SER A CA 1
ATOM 767 C C . SER A 1 105 ? -12.349 -6.496 16.723 1.00 93.12 105 SER A C 1
ATOM 769 O O . SER A 1 105 ? -11.407 -6.638 17.504 1.00 93.12 105 SER A O 1
ATOM 771 N N . PRO A 1 106 ? -13.617 -6.716 17.128 1.00 90.44 106 PRO A N 1
ATOM 772 C CA . PRO A 1 106 ? -13.948 -7.097 18.504 1.00 90.44 106 PRO A CA 1
ATOM 773 C C . PRO A 1 106 ? -13.199 -8.352 18.972 1.00 90.44 106 PRO A C 1
ATOM 775 O O . PRO A 1 106 ? -12.666 -8.389 20.083 1.00 90.44 106 PRO A O 1
ATOM 778 N N . THR A 1 107 ? -13.104 -9.356 18.095 1.00 90.69 107 THR A N 1
ATOM 779 C CA . THR A 1 107 ? -12.421 -10.625 18.369 1.00 90.69 107 THR A CA 1
ATOM 780 C C . THR A 1 107 ? -10.917 -10.430 18.534 1.00 90.69 107 THR A C 1
ATOM 782 O O . THR A 1 107 ? -10.344 -10.901 19.518 1.00 90.69 107 THR A O 1
ATOM 785 N N . ALA A 1 108 ? -10.278 -9.707 17.608 1.00 91.38 108 ALA A N 1
ATOM 786 C CA . ALA A 1 108 ? -8.836 -9.474 17.651 1.00 91.38 108 ALA A CA 1
ATOM 787 C C . ALA A 1 108 ? -8.451 -8.589 18.845 1.00 91.38 108 ALA A C 1
ATOM 789 O O . ALA A 1 108 ? -7.541 -8.930 19.604 1.00 91.38 108 ALA A O 1
ATOM 790 N N . ARG A 1 109 ? -9.221 -7.521 19.091 1.00 91.06 109 ARG A N 1
ATOM 791 C CA . ARG A 1 109 ? -9.012 -6.619 20.227 1.00 91.06 109 ARG A CA 1
ATOM 792 C C . ARG A 1 109 ? -9.083 -7.343 21.556 1.00 91.06 109 ARG A C 1
ATOM 794 O O . ARG A 1 109 ? -8.202 -7.176 22.392 1.00 91.06 109 ARG A O 1
ATOM 801 N N . ARG A 1 110 ? -10.120 -8.161 21.764 1.00 91.38 110 ARG A N 1
ATOM 802 C CA . ARG A 1 110 ? -10.293 -8.908 23.016 1.00 91.38 110 ARG A CA 1
ATOM 803 C C . ARG A 1 110 ? -9.151 -9.898 23.247 1.00 91.38 110 ARG A C 1
ATOM 805 O O . ARG A 1 110 ? -8.761 -10.095 24.394 1.00 91.38 110 ARG A O 1
ATOM 812 N N . ARG A 1 111 ? -8.632 -10.516 22.181 1.00 92.81 111 ARG A N 1
ATOM 813 C CA . ARG A 1 111 ? -7.599 -11.557 22.265 1.00 92.81 111 ARG A CA 1
ATOM 814 C C . ARG A 1 111 ? -6.180 -11.004 22.409 1.00 92.81 111 ARG A C 1
ATOM 816 O O . ARG A 1 111 ? -5.404 -11.590 23.154 1.00 92.81 111 ARG A O 1
ATOM 823 N N . TRP A 1 112 ? -5.841 -9.917 21.714 1.00 91.75 112 TRP A N 1
ATOM 824 C CA . TRP A 1 112 ? -4.444 -9.482 21.569 1.00 91.75 112 TRP A CA 1
ATOM 825 C C . TRP A 1 112 ? -4.166 -8.034 21.972 1.00 91.75 112 TRP A C 1
ATOM 827 O O . TRP A 1 112 ? -3.071 -7.749 22.445 1.00 91.75 112 TRP A O 1
ATOM 837 N N . THR A 1 113 ? -5.127 -7.118 21.832 1.00 92.19 113 THR A N 1
ATOM 838 C CA . THR A 1 113 ? -4.868 -5.673 22.001 1.00 92.19 113 THR A CA 1
ATOM 839 C C . THR A 1 113 ? -5.769 -5.015 23.048 1.00 92.19 113 THR A C 1
ATOM 841 O O . THR A 1 113 ? -6.045 -3.818 22.977 1.00 92.19 113 THR A O 1
ATOM 844 N N . SER A 1 114 ? -6.254 -5.774 24.035 1.00 88.81 114 SER A N 1
ATOM 845 C CA . SER A 1 114 ? -7.227 -5.287 25.028 1.00 88.81 114 SER A CA 1
ATOM 846 C C . SER A 1 114 ? -6.685 -4.151 25.901 1.00 88.81 114 SER A C 1
ATOM 848 O O . SER A 1 114 ? -7.456 -3.312 26.357 1.00 88.81 114 SER A O 1
ATOM 850 N N . ARG A 1 115 ? -5.360 -4.105 26.093 1.00 92.69 115 ARG A N 1
ATOM 851 C CA . ARG A 1 115 ? -4.647 -3.066 26.854 1.00 92.69 115 ARG A CA 1
ATOM 852 C C . ARG A 1 115 ? -3.986 -1.996 25.986 1.00 92.69 115 ARG A C 1
ATOM 854 O O . ARG A 1 115 ? -3.280 -1.145 26.516 1.00 92.69 115 ARG A O 1
ATOM 861 N N . TRP A 1 116 ? -4.147 -2.057 24.666 1.00 93.75 116 TRP A N 1
ATOM 862 C CA . TRP A 1 116 ? -3.534 -1.069 23.784 1.00 93.75 116 TRP A CA 1
ATOM 863 C C . TRP A 1 116 ? -4.231 0.288 23.926 1.00 93.75 116 TRP A C 1
ATOM 865 O O . TRP A 1 116 ? -5.459 0.333 24.054 1.00 93.75 116 TRP A O 1
ATOM 875 N N . PRO A 1 117 ? -3.474 1.396 23.890 1.00 93.44 117 PRO A N 1
ATOM 876 C CA . PRO A 1 117 ? -4.057 2.722 23.989 1.00 93.44 117 PRO A CA 1
ATOM 877 C C . PRO A 1 117 ? -4.920 3.051 22.763 1.00 93.44 117 PRO A C 1
ATOM 879 O O . PRO A 1 117 ? -4.624 2.651 21.637 1.00 93.44 117 PRO A O 1
ATOM 882 N N . SER A 1 118 ? -5.989 3.820 22.977 1.00 90.06 118 SER A N 1
ATOM 883 C CA . SER A 1 118 ? -6.988 4.145 21.947 1.00 90.06 118 SER A CA 1
ATOM 884 C C . SER A 1 118 ? -6.434 4.959 20.773 1.00 90.06 118 SER A C 1
ATOM 886 O O . SER A 1 118 ? -6.950 4.844 19.660 1.00 90.06 118 SER A O 1
ATOM 888 N N . TRP A 1 119 ? -5.368 5.739 20.985 1.00 94.75 119 TRP A N 1
ATOM 889 C CA . TRP A 1 119 ? -4.730 6.529 19.927 1.00 94.75 119 TRP A CA 1
ATOM 890 C C . TRP A 1 119 ? -4.093 5.656 18.835 1.00 94.75 119 TRP A C 1
ATOM 892 O O . TRP A 1 119 ? -4.004 6.099 17.691 1.00 94.75 119 TRP A O 1
ATOM 902 N N . LEU A 1 120 ? -3.729 4.400 19.133 1.00 95.19 120 LEU A N 1
ATOM 903 C CA . LEU A 1 120 ? -3.210 3.467 18.125 1.00 95.19 120 LEU A CA 1
ATOM 904 C C . LEU A 1 120 ? -4.249 3.137 17.054 1.00 95.19 120 LEU A C 1
ATOM 906 O O . LEU A 1 120 ? -3.886 2.930 15.902 1.00 95.19 120 LEU A O 1
ATOM 910 N N . THR A 1 121 ? -5.537 3.131 17.402 1.00 94.56 121 THR A N 1
ATOM 911 C CA . THR A 1 121 ? -6.609 2.933 16.420 1.00 94.56 121 THR A CA 1
ATOM 912 C C . THR A 1 121 ? -6.661 4.091 15.425 1.00 94.56 121 THR A C 1
ATOM 914 O O . THR A 1 121 ? -6.825 3.862 14.228 1.00 94.56 121 THR A O 1
ATOM 917 N N . LEU A 1 122 ? -6.511 5.330 15.906 1.00 96.31 122 LEU A N 1
ATOM 918 C CA . LEU A 1 122 ? -6.462 6.512 15.044 1.00 96.31 122 LEU A CA 1
ATOM 919 C C . LEU A 1 122 ? -5.215 6.476 14.156 1.00 96.31 122 LEU A C 1
ATOM 921 O O . LEU A 1 122 ? -5.325 6.660 12.947 1.00 96.31 122 LEU A O 1
ATOM 925 N N . LEU A 1 123 ? -4.052 6.165 14.736 1.00 97.44 123 LEU A N 1
ATOM 926 C CA . LEU A 1 123 ? -2.810 6.036 13.978 1.00 97.44 123 LEU A CA 1
ATOM 927 C C . LEU A 1 123 ? -2.926 4.961 12.887 1.00 97.44 123 LEU A C 1
ATOM 929 O O . LEU A 1 123 ? -2.559 5.218 11.745 1.00 97.44 123 LEU A O 1
ATOM 933 N N . ALA A 1 124 ? -3.491 3.792 13.203 1.00 97.12 124 ALA A N 1
ATOM 934 C CA . ALA A 1 124 ? -3.688 2.719 12.233 1.00 97.12 124 ALA A CA 1
ATOM 935 C C . ALA A 1 124 ? -4.638 3.130 11.096 1.00 97.12 124 ALA A C 1
ATOM 937 O O . ALA A 1 124 ? -4.388 2.786 9.944 1.00 97.12 124 ALA A O 1
ATOM 938 N N . GLN A 1 125 ? -5.699 3.892 11.387 1.00 97.38 125 GLN A N 1
ATOM 939 C CA . GLN A 1 125 ? -6.605 4.422 10.360 1.00 97.38 125 GLN A CA 1
ATOM 940 C C . GLN A 1 125 ? -5.901 5.408 9.426 1.00 97.38 125 GLN A C 1
ATOM 942 O O . GLN A 1 125 ? -6.005 5.262 8.209 1.00 97.38 125 GLN A O 1
ATOM 947 N N . VAL A 1 126 ? -5.163 6.374 9.982 1.00 98.31 126 VAL A N 1
ATOM 948 C CA . VAL A 1 126 ? -4.420 7.373 9.199 1.00 98.31 126 VAL A CA 1
ATOM 949 C C . VAL A 1 126 ? -3.347 6.694 8.350 1.00 98.31 126 VAL A C 1
ATOM 951 O O . VAL A 1 126 ? -3.296 6.915 7.143 1.00 98.31 126 VAL A O 1
ATOM 954 N N . ALA A 1 127 ? -2.547 5.809 8.949 1.00 98.50 127 ALA A N 1
ATOM 955 C CA . ALA A 1 127 ? -1.520 5.054 8.239 1.00 98.50 127 ALA A CA 1
ATOM 956 C C . ALA A 1 127 ? -2.118 4.201 7.111 1.00 98.50 127 ALA A C 1
ATOM 958 O O . ALA A 1 127 ? -1.596 4.207 6.001 1.00 98.50 127 ALA A O 1
ATOM 959 N N . THR A 1 128 ? -3.244 3.523 7.365 1.00 98.62 128 THR A N 1
ATOM 960 C CA . THR A 1 128 ? -3.932 2.719 6.344 1.00 98.62 128 THR A CA 1
ATOM 961 C C . THR A 1 128 ? -4.422 3.589 5.192 1.00 98.62 128 THR A C 1
ATOM 963 O O . THR A 1 128 ? -4.229 3.219 4.040 1.00 98.62 128 THR A O 1
ATOM 966 N N . ALA A 1 129 ? -5.026 4.748 5.473 1.00 98.62 129 ALA A N 1
ATOM 967 C CA . ALA A 1 129 ? -5.520 5.647 4.432 1.00 98.62 129 ALA A CA 1
ATOM 968 C C . ALA A 1 129 ? -4.385 6.182 3.548 1.00 98.62 129 ALA A C 1
ATOM 970 O O . ALA A 1 129 ? -4.480 6.116 2.323 1.00 98.62 129 ALA A O 1
ATOM 971 N N . LEU A 1 130 ? -3.301 6.665 4.163 1.00 98.81 130 LEU A N 1
ATOM 972 C CA . LEU A 1 130 ? -2.143 7.193 3.441 1.00 98.81 130 LEU A CA 1
ATOM 973 C C . LEU A 1 130 ? -1.459 6.105 2.608 1.00 98.81 130 LEU A C 1
ATOM 975 O O . LEU A 1 130 ? -1.210 6.313 1.423 1.00 98.81 130 LEU A O 1
ATOM 979 N N . ALA A 1 131 ? -1.217 4.931 3.195 1.00 98.75 131 ALA A N 1
ATOM 980 C CA . ALA A 1 131 ? -0.604 3.811 2.489 1.00 98.75 131 ALA A CA 1
ATOM 981 C C . ALA A 1 131 ? -1.494 3.288 1.354 1.00 98.75 131 ALA A C 1
ATOM 983 O O . ALA A 1 131 ? -0.987 2.930 0.294 1.00 98.75 131 ALA A O 1
ATOM 984 N N . ALA A 1 132 ? -2.818 3.285 1.535 1.00 98.75 132 ALA A N 1
ATOM 985 C CA . ALA A 1 132 ? -3.750 2.889 0.489 1.00 98.75 132 ALA A CA 1
ATOM 986 C C . ALA A 1 132 ? -3.731 3.859 -0.701 1.00 98.75 132 ALA A C 1
ATOM 988 O O . ALA A 1 132 ? -3.636 3.418 -1.844 1.00 98.75 132 ALA A O 1
ATOM 989 N N . ILE A 1 133 ? -3.774 5.170 -0.440 1.00 98.81 133 ILE A N 1
ATOM 990 C CA . ILE A 1 133 ? -3.674 6.197 -1.487 1.00 98.81 133 ILE A CA 1
ATOM 991 C C . ILE A 1 133 ? -2.331 6.084 -2.210 1.00 98.81 133 ILE A C 1
ATOM 993 O O . ILE A 1 133 ? -2.308 6.062 -3.438 1.00 98.81 133 ILE A O 1
ATOM 997 N N . ALA A 1 134 ? -1.229 5.957 -1.466 1.00 98.75 134 ALA A N 1
ATOM 998 C CA . ALA A 1 134 ? 0.098 5.786 -2.046 1.00 98.75 134 ALA A CA 1
ATOM 999 C C . ALA A 1 134 ? 0.165 4.535 -2.932 1.00 98.75 134 ALA A C 1
ATOM 1001 O O . ALA A 1 134 ? 0.577 4.633 -4.080 1.00 98.75 134 ALA A O 1
ATOM 1002 N N . THR A 1 135 ? -0.314 3.385 -2.444 1.00 98.75 135 THR A N 1
ATOM 1003 C CA . THR A 1 135 ? -0.330 2.130 -3.217 1.00 98.75 135 THR A CA 1
ATOM 1004 C C . THR A 1 135 ? -1.125 2.291 -4.513 1.00 98.75 135 THR A C 1
ATOM 1006 O O . THR A 1 135 ? -0.645 1.877 -5.563 1.00 98.75 135 THR A O 1
ATOM 1009 N N . LEU A 1 136 ? -2.294 2.943 -4.476 1.00 98.69 136 LEU A N 1
ATOM 1010 C CA . LEU A 1 136 ? -3.094 3.205 -5.677 1.00 98.69 136 LEU A CA 1
ATOM 1011 C C . LEU A 1 136 ? -2.347 4.071 -6.687 1.00 98.69 136 LEU A C 1
ATOM 1013 O O . LEU A 1 136 ? -2.202 3.681 -7.842 1.00 98.69 136 LEU A O 1
ATOM 1017 N N . VAL A 1 137 ? -1.868 5.236 -6.248 1.00 98.75 137 VAL A N 1
ATOM 1018 C CA . VAL A 1 137 ? -1.182 6.194 -7.121 1.00 98.75 137 VAL A CA 1
ATOM 1019 C C . VAL A 1 137 ? 0.062 5.560 -7.733 1.00 98.75 137 VAL A C 1
ATOM 1021 O O . VAL A 1 137 ? 0.237 5.617 -8.944 1.00 98.75 137 VAL A O 1
ATOM 1024 N N . LEU A 1 138 ? 0.890 4.900 -6.924 1.00 98.69 138 LEU A N 1
ATOM 1025 C CA . LEU A 1 138 ? 2.134 4.285 -7.381 1.00 98.69 138 LEU A CA 1
ATOM 1026 C C . LEU A 1 138 ? 1.876 3.098 -8.315 1.00 98.69 138 LEU A C 1
ATOM 1028 O O . LEU A 1 138 ? 2.570 2.965 -9.315 1.00 98.69 138 LEU A O 1
ATOM 1032 N N . THR A 1 139 ? 0.837 2.292 -8.067 1.00 98.06 139 THR A N 1
ATOM 1033 C CA . THR A 1 139 ? 0.453 1.209 -8.993 1.00 98.06 139 THR A CA 1
ATOM 1034 C C . THR A 1 139 ? -0.027 1.775 -10.335 1.00 98.06 139 THR A C 1
ATOM 1036 O O . THR A 1 139 ? 0.304 1.224 -11.384 1.00 98.06 139 THR A O 1
ATOM 1039 N N . VAL A 1 140 ? -0.774 2.889 -10.335 1.00 98.31 140 VAL A N 1
ATOM 1040 C CA . VAL A 1 140 ? -1.178 3.577 -11.577 1.00 98.31 140 VAL A CA 1
ATOM 1041 C C . VAL A 1 140 ? 0.041 4.129 -12.315 1.00 98.31 140 VAL A C 1
ATOM 1043 O O . VAL A 1 140 ? 0.135 3.947 -13.525 1.00 98.31 140 VAL A O 1
ATOM 1046 N N . LEU A 1 141 ? 0.969 4.780 -11.608 1.00 98.19 141 LEU A N 1
ATOM 1047 C CA . LEU A 1 141 ? 2.179 5.346 -12.206 1.00 98.19 141 LEU A CA 1
ATOM 1048 C C . LEU A 1 141 ? 3.068 4.259 -12.808 1.00 98.19 141 LEU A C 1
ATOM 1050 O O . LEU A 1 141 ? 3.426 4.379 -13.974 1.00 98.19 141 LEU A O 1
ATOM 1054 N N . ALA A 1 142 ? 3.323 3.171 -12.075 1.00 96.75 142 ALA A N 1
ATOM 1055 C CA . ALA A 1 142 ? 4.056 2.016 -12.586 1.00 96.75 142 ALA A CA 1
ATOM 1056 C C . ALA A 1 142 ? 3.379 1.428 -13.834 1.00 96.75 142 ALA A C 1
ATOM 1058 O O . ALA A 1 142 ? 4.036 1.153 -14.835 1.00 96.75 142 ALA A O 1
ATOM 1059 N N . GLY A 1 143 ? 2.049 1.283 -13.821 1.00 94.50 143 GLY A N 1
ATOM 1060 C CA . GLY A 1 143 ? 1.300 0.809 -14.986 1.00 94.50 143 GLY A CA 1
ATOM 1061 C C . GLY A 1 143 ? 1.396 1.752 -16.189 1.00 94.50 143 GLY A C 1
ATOM 1062 O O . GLY A 1 143 ? 1.560 1.294 -17.319 1.00 94.50 143 GLY A O 1
ATOM 1063 N N . HIS A 1 144 ? 1.322 3.066 -15.961 1.00 96.00 144 HIS A N 1
ATOM 1064 C CA . HIS A 1 144 ? 1.441 4.069 -17.016 1.00 96.00 144 HIS A CA 1
ATOM 1065 C C . HIS A 1 144 ? 2.838 4.078 -17.639 1.00 96.00 144 HIS A C 1
ATOM 1067 O O . HIS A 1 144 ? 2.949 4.026 -18.861 1.00 96.00 144 HIS A O 1
ATOM 1073 N N . THR A 1 145 ? 3.897 4.097 -16.827 1.00 96.25 145 THR A N 1
ATOM 1074 C CA . THR A 1 145 ? 5.279 4.088 -17.325 1.00 96.25 145 THR A CA 1
ATOM 1075 C C . THR A 1 145 ? 5.620 2.776 -18.022 1.00 96.25 145 THR A C 1
ATOM 1077 O O . THR A 1 145 ? 6.251 2.809 -19.073 1.00 96.25 145 THR A O 1
ATOM 1080 N N . GLY A 1 146 ? 5.108 1.641 -17.535 1.00 92.19 146 GLY A N 1
ATOM 1081 C CA . GLY A 1 146 ? 5.253 0.349 -18.211 1.00 92.19 146 GLY A CA 1
ATOM 1082 C C . GLY A 1 146 ? 4.544 0.307 -19.568 1.00 92.19 146 GLY A C 1
ATOM 1083 O O . GLY A 1 146 ? 5.095 -0.190 -20.546 1.00 92.19 146 GLY A O 1
ATOM 1084 N N . ALA A 1 147 ? 3.343 0.887 -19.671 1.00 92.50 147 ALA A N 1
ATOM 1085 C CA . ALA A 1 147 ? 2.660 1.021 -20.957 1.00 92.50 147 ALA A CA 1
ATOM 1086 C C . ALA A 1 147 ? 3.432 1.940 -21.918 1.00 92.50 147 ALA A C 1
ATOM 1088 O O . ALA A 1 147 ? 3.567 1.613 -23.094 1.00 92.50 147 ALA A O 1
ATOM 1089 N N . SER A 1 148 ? 3.978 3.052 -21.425 1.00 92.62 148 SER A N 1
ATOM 1090 C CA . SER A 1 148 ? 4.805 3.961 -22.224 1.00 92.62 148 SER A CA 1
ATOM 1091 C C . SER A 1 148 ? 6.103 3.305 -22.703 1.00 92.62 148 SER A C 1
ATOM 1093 O O . SER A 1 148 ? 6.492 3.531 -23.840 1.00 92.62 148 SER A O 1
ATOM 1095 N N . ALA A 1 149 ? 6.739 2.446 -21.902 1.00 90.06 149 ALA A N 1
ATOM 1096 C CA . ALA A 1 149 ? 7.941 1.718 -22.317 1.00 90.06 149 ALA A CA 1
ATOM 1097 C C . ALA A 1 149 ? 7.680 0.750 -23.487 1.00 90.06 149 ALA A C 1
ATOM 1099 O O . ALA A 1 149 ? 8.537 0.565 -24.343 1.00 90.06 149 ALA A O 1
ATOM 1100 N N . VAL A 1 150 ? 6.486 0.147 -23.546 1.00 88.69 150 VAL A N 1
ATOM 1101 C CA . VAL A 1 150 ? 6.124 -0.824 -24.595 1.00 88.69 150 VAL A CA 1
ATOM 1102 C C . VAL A 1 150 ? 5.515 -0.152 -25.830 1.00 88.69 150 VAL A C 1
ATOM 1104 O O . VAL A 1 150 ? 5.746 -0.596 -26.953 1.00 88.69 150 VAL A O 1
ATOM 1107 N N . TRP A 1 151 ? 4.707 0.893 -25.636 1.00 90.81 151 TRP A N 1
ATOM 1108 C CA . TRP A 1 151 ? 3.845 1.469 -26.679 1.00 90.81 151 TRP A CA 1
ATOM 1109 C C . TRP A 1 151 ? 4.128 2.948 -26.984 1.00 90.81 151 TRP A C 1
ATOM 1111 O O . TRP A 1 151 ? 3.433 3.532 -27.813 1.00 90.81 151 TRP A O 1
ATOM 1121 N N . GLY A 1 152 ? 5.094 3.572 -26.304 1.00 76.12 152 GLY A N 1
ATOM 1122 C CA . GLY A 1 152 ? 5.374 5.011 -26.385 1.00 76.12 152 GLY A CA 1
ATOM 1123 C C . GLY A 1 152 ? 6.040 5.481 -27.680 1.00 76.12 152 GLY A C 1
ATOM 1124 O O . GLY A 1 152 ? 5.938 6.668 -27.992 1.00 76.12 152 GLY A O 1
ATOM 1125 N N . GLY A 1 153 ? 6.622 4.556 -28.452 1.00 58.16 153 GLY A N 1
ATOM 1126 C CA . GLY A 1 153 ? 7.357 4.850 -29.688 1.00 58.16 153 GLY A CA 1
ATOM 1127 C C . GLY A 1 153 ? 8.845 5.077 -29.472 1.00 58.16 153 GLY A C 1
ATOM 1128 O O . GLY A 1 153 ? 9.216 5.677 -28.441 1.00 58.16 153 GLY A O 1
#

Foldseek 3Di:
DPPPDDPQVVLLVVLLVLLQPLLVLLQCVLVPVVCLVVCQVVNLVSLVVNLVSLVVNLVVLVVVCVPDVVCVDPLSVQLSVLSVQLSVLSVQLSVLSVQLNCLNPPVNCVVPVVPPDNVSNVVSSVSNNVSSVSNNVSSVSSVVSVCCVVPVD

Secondary structure (DSSP, 8-state):
-BTTB-HHHHHHHHHHHHHHHHHHHHHHHHH-THHHHHHTTHHHHHHHHHHHHHHHHHHHHHHHHTT-GGG-SHHHHHHHHHHHHHHHHHHHHHHHHHHHHHHH-HHHHHHH-TTS-THHHHHHHHHHHHHHHHHHHHHHHHHHHHHHHHH--

Sequence (153 aa):
MVMGLPLHPLAVHFAVAVGMVAPVAALVAVLLPRFRTWLGWGLPALAVLGAIVLRLTVSFGDMLEDSDPAYDTPAVDTHSDWGELAGNAGTVLAVAAVLLWLTTSPTARRRWTSRWPSWLTLLAQVATALAAIATLVLTVLAGHTGASAVWGG

Mean predicted aligned error: 4.47 Å

Solvent-accessible surface area (backbone atoms only — not comparable to full-atom values): 7499 Å² total; per-residue (Å²): 104,58,95,88,37,69,50,61,64,60,48,50,53,50,28,56,51,34,38,47,49,34,28,51,54,47,39,46,33,60,77,36,65,79,44,42,68,74,44,43,72,53,49,28,50,43,20,42,51,30,16,52,43,28,42,52,46,38,56,53,47,53,56,50,39,76,68,38,76,90,46,69,39,77,48,45,51,56,16,49,56,31,34,47,52,18,19,52,25,26,42,50,22,16,55,20,34,41,47,32,39,37,60,65,35,71,68,42,18,69,74,76,41,70,84,57,64,74,66,56,41,55,50,19,40,54,47,22,44,54,22,17,52,46,14,38,53,27,40,51,50,17,51,51,36,44,48,41,56,77,69,60,126

Organism: NCBI:txid125288

Radius of gyration: 17.48 Å; Cα contacts (8 Å, |Δi|>4): 182; chains: 1; bounding box: 41×30×56 Å

pLDDT: mean 91.72, std 11.55, range [41.19, 98.81]